Protein AF-A0A4S1E1Z3-F1 (afdb_monomer_lite)

Secondary structure (DSSP, 8-state):
--------------HHHHHHHHHHHHHHHHHHHHHHHHHHHHHHHHHTTT-HHHHHHHHHHHHHHHHHHHHHHHHHHHHHHHHHHT--

Foldseek 3Di:
DDPPPPPPPPPPCPLVNLVVLLVVLVVVLVVLVVVLVVLVVVVVVCVVPVPVVVVVVSVVVNVVSVVSNVVSVVSNVVSVVVNVVVVD

Structure (mmCIF, N/CA/C/O backbone):
data_AF-A0A4S1E1Z3-F1
#
_entry.id   AF-A0A4S1E1Z3-F1
#
loop_
_atom_site.group_PDB
_atom_site.id
_atom_site.type_symbol
_atom_site.label_atom_id
_atom_site.label_alt_id
_atom_site.label_comp_id
_atom_site.label_asym_id
_atom_site.label_entity_id
_atom_site.label_seq_id
_atom_site.pdbx_PDB_ins_code
_atom_site.Cartn_x
_atom_site.Cartn_y
_atom_site.Cartn_z
_atom_site.occupancy
_atom_site.B_iso_or_equiv
_atom_site.auth_seq_id
_atom_site.auth_comp_id
_atom_site.auth_asym_id
_atom_site.auth_atom_id
_atom_site.pdbx_PDB_model_num
ATOM 1 N N . MET A 1 1 ? -20.839 42.142 23.546 1.00 43.16 1 MET A N 1
ATOM 2 C CA . MET A 1 1 ? -19.866 41.029 23.491 1.00 43.16 1 MET A CA 1
ATOM 3 C C . MET A 1 1 ? -20.603 39.767 23.074 1.00 43.16 1 MET A C 1
ATOM 5 O O . MET A 1 1 ? -21.487 39.334 23.797 1.00 43.16 1 MET A O 1
ATOM 9 N N . LYS A 1 2 ? -20.336 39.236 21.876 1.00 42.72 2 LYS A N 1
ATOM 10 C CA . LYS A 1 2 ? -20.918 37.963 21.427 1.00 42.72 2 LYS A CA 1
ATOM 11 C C . LYS A 1 2 ? -19.998 36.841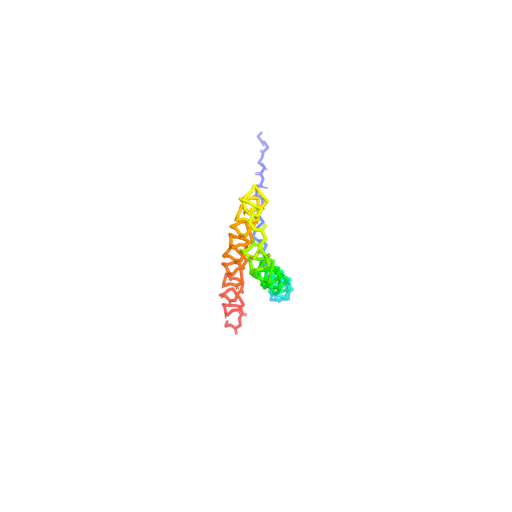 21.907 1.00 42.72 2 LYS A C 1
ATOM 13 O O . LYS A 1 2 ? -18.881 36.726 21.415 1.00 42.72 2 LYS A O 1
ATOM 18 N N . HIS A 1 3 ? -20.448 36.060 22.885 1.00 38.78 3 HIS A N 1
ATOM 19 C CA . HIS A 1 3 ? -19.780 34.821 23.270 1.00 38.78 3 HIS A CA 1
ATOM 20 C C . HIS A 1 3 ? -20.051 33.776 22.189 1.00 38.78 3 HIS A C 1
ATOM 22 O O . HIS A 1 3 ? -21.094 33.127 22.172 1.00 38.78 3 HIS A O 1
ATOM 28 N N . THR A 1 4 ? -19.118 33.642 21.252 1.00 42.09 4 THR A N 1
ATOM 29 C CA . THR A 1 4 ? -19.097 32.505 20.337 1.00 42.09 4 THR A CA 1
ATOM 30 C C . THR A 1 4 ? -18.620 31.300 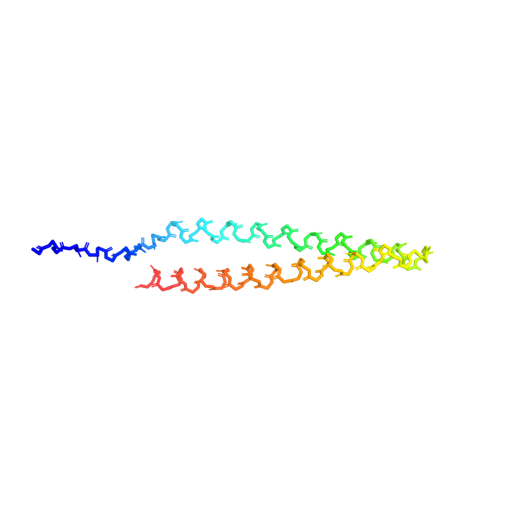21.135 1.00 42.09 4 THR A C 1
ATOM 32 O O . THR A 1 4 ? -17.426 31.138 21.381 1.00 42.09 4 THR A O 1
ATOM 35 N N . VAL A 1 5 ? -19.562 30.470 21.581 1.00 43.41 5 VAL A N 1
ATOM 36 C CA . VAL A 1 5 ? -19.261 29.140 22.111 1.00 43.41 5 VAL A CA 1
ATOM 37 C C . VAL A 1 5 ? -18.689 28.333 20.951 1.00 43.41 5 VAL A C 1
ATOM 39 O O . VAL A 1 5 ? -19.417 27.863 20.077 1.00 43.41 5 VAL A O 1
ATOM 42 N N . VAL A 1 6 ? -17.362 28.220 20.907 1.00 44.47 6 VAL A N 1
ATOM 43 C CA . VAL A 1 6 ? -16.669 27.280 20.029 1.00 44.47 6 VAL A CA 1
ATOM 44 C C . VAL A 1 6 ? -16.970 25.894 20.583 1.00 44.47 6 VAL A C 1
ATOM 46 O O . VAL A 1 6 ? -16.265 25.379 21.444 1.00 44.47 6 VAL A O 1
ATOM 49 N N . SER A 1 7 ? -18.092 25.329 20.139 1.00 39.00 7 SER A N 1
ATOM 50 C CA . SER A 1 7 ? -18.453 23.941 20.394 1.00 39.00 7 SER A CA 1
ATOM 51 C C . SER A 1 7 ? -17.328 23.070 19.839 1.00 39.00 7 SER A C 1
ATOM 53 O O . SER A 1 7 ? -17.130 22.980 18.622 1.00 39.00 7 SER A O 1
ATOM 55 N N . SER A 1 8 ? -16.532 22.495 20.741 1.00 41.47 8 SER A N 1
ATOM 56 C CA . SER A 1 8 ? -15.500 21.535 20.388 1.00 41.47 8 SER A CA 1
ATOM 57 C C . SER A 1 8 ? -16.204 20.337 19.765 1.00 41.47 8 SER A C 1
ATOM 59 O O . SER A 1 8 ? -16.861 19.563 20.462 1.00 41.47 8 SER A O 1
ATOM 61 N N . LYS A 1 9 ? -16.086 20.182 18.445 1.00 42.06 9 LYS A N 1
ATOM 62 C CA . LYS A 1 9 ? -16.458 18.948 17.753 1.00 42.06 9 LYS A CA 1
ATOM 63 C C . LYS A 1 9 ? -15.472 17.850 18.156 1.00 42.06 9 LYS A C 1
ATOM 65 O O . LYS A 1 9 ? -14.622 17.450 17.365 1.00 42.06 9 LYS A O 1
ATOM 70 N N . ASN A 1 10 ? -15.588 17.366 19.386 1.00 44.94 10 ASN A N 1
ATOM 71 C CA . ASN A 1 10 ? -15.144 16.029 19.735 1.00 44.94 10 ASN A CA 1
ATOM 72 C C . ASN A 1 10 ? -16.143 15.103 19.049 1.00 44.94 10 ASN A C 1
ATOM 74 O O . ASN A 1 10 ? -17.202 14.797 19.582 1.00 44.94 10 ASN A O 1
ATOM 78 N N . ALA A 1 11 ? -15.872 14.799 17.780 1.00 52.69 11 ALA A N 1
ATOM 79 C CA . ALA A 1 11 ? -16.607 13.773 17.073 1.00 52.69 11 ALA A CA 1
ATOM 80 C C . ALA A 1 11 ? -16.274 12.455 17.771 1.00 52.69 11 ALA A C 1
ATOM 82 O O . ALA A 1 11 ? -15.185 11.915 17.563 1.00 52.69 11 ALA A O 1
ATOM 83 N N . ASP A 1 12 ? -17.185 11.984 18.619 1.00 57.50 12 ASP A N 1
ATOM 84 C CA . ASP A 1 12 ? -17.188 10.611 19.102 1.00 57.50 12 ASP A CA 1
ATOM 85 C C . ASP A 1 12 ? -17.200 9.706 17.868 1.00 57.50 12 ASP A C 1
ATOM 87 O O . ASP A 1 12 ? -18.208 9.546 17.180 1.00 57.50 12 ASP A O 1
ATOM 91 N N . LEU A 1 13 ? -16.020 9.205 17.504 1.00 64.88 13 LEU A N 1
ATOM 92 C CA . LEU A 1 13 ? -15.854 8.248 16.422 1.00 64.88 13 LEU A CA 1
ATOM 93 C C . LEU A 1 13 ? -16.516 6.947 16.870 1.00 64.88 13 LEU A C 1
ATOM 95 O O . LEU A 1 13 ? -15.922 6.182 17.628 1.00 64.88 13 LEU A O 1
ATOM 99 N N . ASP A 1 14 ? -17.734 6.701 16.388 1.00 74.12 14 ASP A N 1
ATOM 100 C CA . ASP A 1 14 ? -18.436 5.436 16.591 1.00 74.12 14 ASP A CA 1
ATOM 101 C C . ASP A 1 14 ? -17.549 4.272 16.101 1.00 74.12 14 ASP A C 1
ATOM 103 O O . ASP A 1 14 ? -16.867 4.346 15.071 1.00 74.12 14 ASP A O 1
ATOM 107 N N . VAL A 1 15 ? -17.571 3.154 16.825 1.00 74.88 15 VAL A N 1
ATOM 108 C CA . VAL A 1 15 ? -16.930 1.888 16.446 1.00 74.88 15 VAL A CA 1
ATOM 109 C C . VAL A 1 15 ? -17.284 1.499 15.007 1.00 74.88 15 VAL A C 1
ATOM 111 O O . VAL A 1 15 ? -16.423 1.004 14.266 1.00 74.88 15 VAL A O 1
ATOM 114 N N . LYS A 1 16 ? -18.531 1.751 14.578 1.00 76.50 16 LYS A N 1
ATOM 115 C CA . LYS A 1 16 ? -18.962 1.516 13.189 1.00 76.50 16 LYS A CA 1
ATOM 116 C C . LYS A 1 16 ? -18.181 2.372 12.192 1.00 76.50 16 LYS A C 1
ATOM 118 O O . LYS A 1 16 ? -17.718 1.841 11.177 1.00 76.50 16 LYS A O 1
ATOM 123 N N . ASP A 1 17 ? -17.957 3.647 12.499 1.00 89.19 17 ASP A N 1
ATOM 124 C CA . ASP A 1 17 ? -17.180 4.555 11.654 1.00 89.19 17 ASP A CA 1
ATOM 125 C C . ASP A 1 17 ? -15.724 4.104 11.541 1.00 89.19 17 ASP A C 1
ATOM 127 O O . ASP A 1 17 ? -15.167 4.069 10.438 1.00 89.19 17 ASP A O 1
ATOM 131 N N . VAL A 1 18 ? -15.118 3.656 12.643 1.00 91.81 18 VAL A N 1
ATOM 132 C CA . VAL A 1 18 ? -13.761 3.088 12.638 1.00 91.81 18 VAL A CA 1
ATOM 133 C C . VAL A 1 18 ? -13.683 1.852 11.734 1.00 91.81 18 VAL A C 1
ATOM 135 O O . VAL A 1 18 ? -12.764 1.733 10.915 1.00 91.81 18 VAL A O 1
ATOM 138 N N . GLY A 1 19 ? -14.679 0.963 11.805 1.00 91.88 19 GLY A N 1
ATOM 139 C CA . GLY A 1 19 ? -14.781 -0.213 10.938 1.00 91.88 19 GLY A CA 1
ATOM 140 C C . GLY A 1 19 ? -14.866 0.140 9.447 1.00 91.88 19 GLY A C 1
ATOM 141 O O . GLY A 1 19 ? -14.174 -0.466 8.620 1.00 91.88 19 GLY A O 1
ATOM 142 N N . VAL A 1 20 ? -15.661 1.152 9.085 1.00 94.25 20 VAL A N 1
ATOM 143 C CA . VAL A 1 20 ? -15.778 1.641 7.699 1.00 94.25 20 VAL A CA 1
ATOM 144 C C . VAL A 1 20 ? -14.460 2.250 7.212 1.00 94.25 20 VAL A C 1
ATOM 146 O O . VAL A 1 20 ? -14.018 1.952 6.095 1.00 94.25 20 VAL A O 1
ATOM 149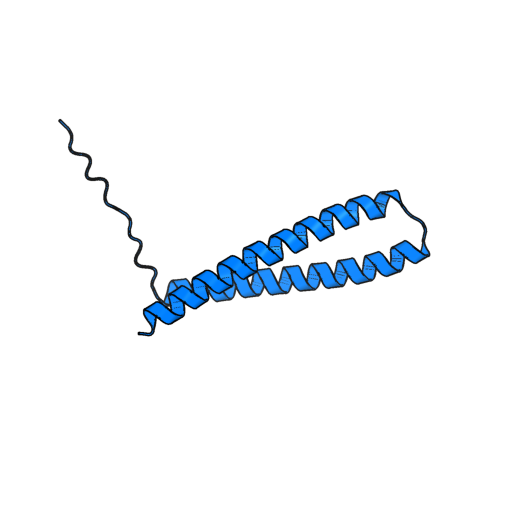 N N . LYS A 1 21 ? -13.785 3.059 8.040 1.00 94.69 21 LYS A N 1
ATOM 150 C CA . LYS A 1 21 ? -12.477 3.650 7.699 1.00 94.69 21 LYS A CA 1
ATOM 151 C C . LYS A 1 21 ? -11.410 2.573 7.498 1.00 94.69 21 LYS A C 1
ATOM 153 O O . LYS A 1 21 ? -10.674 2.641 6.511 1.00 94.69 21 LYS A O 1
ATOM 158 N N . LEU A 1 22 ? -11.368 1.547 8.353 1.00 95.94 22 LEU A N 1
ATOM 159 C CA . LEU A 1 22 ? -10.460 0.405 8.199 1.00 95.94 22 LEU A CA 1
ATOM 160 C C . LEU A 1 22 ? -10.689 -0.332 6.878 1.00 95.94 22 LEU A C 1
ATOM 162 O O . LEU A 1 22 ? -9.740 -0.524 6.116 1.00 95.94 22 LEU A O 1
ATOM 166 N N . LYS A 1 23 ? -11.941 -0.6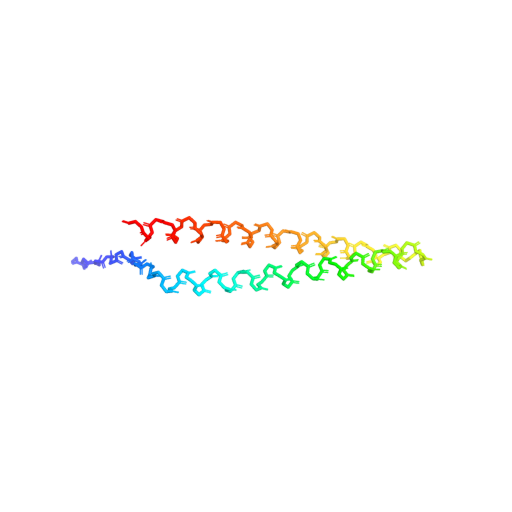86 6.554 1.00 96.69 23 LYS A N 1
ATOM 167 C CA . LYS A 1 23 ? -12.278 -1.336 5.274 1.00 96.69 23 LYS A CA 1
ATOM 168 C C . LYS A 1 23 ? -11.847 -0.483 4.079 1.00 96.69 23 LYS A C 1
ATOM 170 O O . LYS A 1 23 ? -11.234 -0.997 3.141 1.00 96.69 23 LYS A O 1
ATOM 175 N N . LYS A 1 24 ? -12.115 0.828 4.123 1.00 97.31 24 LYS A N 1
ATOM 176 C CA . LYS A 1 24 ? -11.708 1.774 3.074 1.00 97.31 24 LYS A CA 1
ATOM 177 C C . LYS A 1 24 ? -10.191 1.779 2.880 1.00 97.31 24 LYS A C 1
ATOM 179 O O . LYS A 1 24 ? -9.731 1.642 1.746 1.00 97.31 24 LYS A O 1
ATOM 184 N N . HIS A 1 25 ? -9.421 1.929 3.955 1.00 97.75 25 HIS A N 1
ATOM 185 C CA . HIS A 1 25 ? -7.965 2.012 3.862 1.00 97.75 25 HIS A CA 1
ATOM 186 C C . HIS A 1 25 ? -7.319 0.680 3.480 1.00 97.75 25 HIS A C 1
ATOM 188 O O . HIS A 1 25 ? -6.421 0.681 2.645 1.00 97.75 25 HIS A O 1
ATOM 194 N N . ASN A 1 26 ? -7.834 -0.456 3.956 1.00 98.00 26 ASN A N 1
ATOM 195 C CA . ASN A 1 26 ? -7.383 -1.775 3.500 1.00 98.00 26 ASN A CA 1
ATOM 196 C C . ASN A 1 26 ? -7.604 -1.960 1.991 1.00 98.00 26 ASN A C 1
ATOM 198 O O . ASN A 1 26 ? -6.720 -2.450 1.289 1.00 98.00 26 ASN A O 1
ATOM 202 N N . ARG A 1 27 ? -8.744 -1.502 1.453 1.00 98.31 27 ARG A N 1
ATOM 203 C CA . ARG A 1 27 ? -9.001 -1.539 0.003 1.00 98.31 27 ARG A CA 1
ATOM 204 C C . ARG A 1 27 ? -8.032 -0.646 -0.778 1.00 98.31 27 ARG A C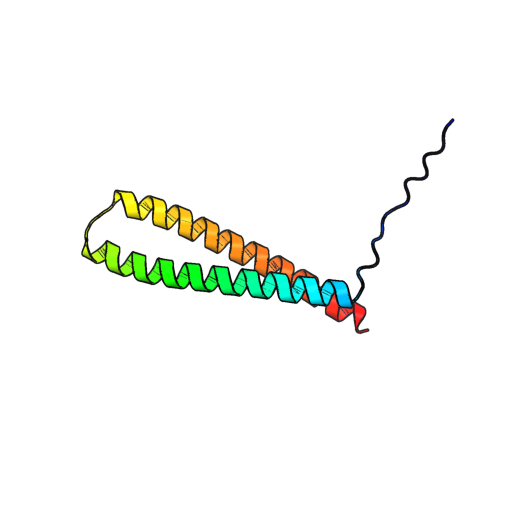 1
ATOM 206 O O . ARG A 1 27 ? -7.596 -1.022 -1.862 1.00 98.31 27 ARG A O 1
ATOM 213 N N . GLN A 1 28 ? -7.696 0.532 -0.249 1.00 98.00 28 GLN A N 1
ATOM 214 C CA . GLN A 1 28 ? -6.700 1.429 -0.852 1.00 98.00 28 GLN A CA 1
ATOM 215 C C . GLN A 1 28 ? -5.291 0.826 -0.823 1.00 98.00 28 GLN A C 1
ATOM 217 O O . GLN A 1 28 ? -4.589 0.876 -1.834 1.00 98.00 28 GLN A O 1
ATOM 222 N N . LEU A 1 29 ? -4.908 0.204 0.295 1.00 98.44 29 LEU A N 1
ATOM 223 C CA . LEU A 1 29 ? -3.636 -0.495 0.438 1.00 98.44 29 LEU A CA 1
ATOM 224 C C . LEU A 1 29 ? -3.530 -1.640 -0.573 1.00 98.44 29 LEU A C 1
ATOM 226 O O . LEU A 1 29 ? -2.568 -1.687 -1.330 1.00 98.44 29 LEU A O 1
ATOM 230 N N . SER A 1 30 ? -4.556 -2.492 -0.660 1.00 98.44 30 SER A N 1
ATOM 231 C CA . SER A 1 30 ? -4.598 -3.605 -1.617 1.00 98.44 30 SER A CA 1
ATOM 232 C C . SER A 1 30 ? -4.425 -3.134 -3.065 1.00 98.44 30 SER A C 1
ATOM 234 O O . SER A 1 30 ? -3.627 -3.704 -3.804 1.00 98.44 30 SER A O 1
ATOM 236 N N . ARG A 1 31 ? -5.105 -2.052 -3.468 1.00 98.19 31 ARG A N 1
ATOM 237 C CA . ARG A 1 31 ? -4.925 -1.464 -4.807 1.00 98.19 31 ARG A CA 1
ATOM 238 C C . ARG A 1 31 ? -3.501 -0.968 -5.034 1.00 98.19 31 ARG A C 1
ATOM 240 O O . ARG A 1 31 ? -2.936 -1.241 -6.080 1.00 98.19 31 ARG A O 1
ATOM 247 N N . SER A 1 32 ? -2.927 -0.275 -4.054 1.00 98.12 32 SER A N 1
ATOM 248 C CA . SER A 1 32 ? -1.574 0.283 -4.168 1.00 98.12 32 SER A CA 1
ATOM 249 C C . SER A 1 32 ? -0.510 -0.809 -4.281 1.00 98.12 32 SER A C 1
ATOM 251 O O . SER A 1 32 ? 0.438 -0.657 -5.044 1.00 98.12 32 SER A O 1
ATOM 253 N N . LEU A 1 33 ? -0.688 -1.923 -3.565 1.00 98.19 33 LEU A N 1
ATOM 254 C CA . LEU A 1 33 ? 0.188 -3.091 -3.670 1.00 98.19 33 LEU A CA 1
ATOM 255 C C . LEU A 1 33 ? 0.092 -3.744 -5.054 1.00 98.19 33 LEU A C 1
ATOM 257 O O . LEU A 1 33 ? 1.124 -3.981 -5.669 1.00 98.19 33 LEU A O 1
ATOM 261 N N . LYS A 1 34 ? -1.122 -3.923 -5.596 1.00 97.94 34 LYS A N 1
ATOM 262 C CA . LYS A 1 34 ? -1.307 -4.399 -6.982 1.00 97.94 34 LYS A CA 1
ATOM 263 C C . LYS A 1 34 ? -0.664 -3.466 -8.010 1.00 97.94 34 LYS A C 1
ATOM 265 O O . LYS A 1 34 ? -0.110 -3.919 -9.002 1.00 97.94 34 LYS A O 1
ATOM 270 N N . THR A 1 35 ? -0.716 -2.153 -7.783 1.00 97.31 35 THR A N 1
ATOM 271 C CA . THR A 1 35 ? -0.019 -1.194 -8.649 1.00 97.31 35 THR A CA 1
ATOM 272 C C . THR A 1 35 ? 1.499 -1.363 -8.577 1.00 97.31 35 THR A C 1
ATOM 274 O O . THR A 1 35 ? 2.142 -1.285 -9.616 1.00 97.31 35 THR A O 1
ATOM 277 N N . LEU A 1 36 ? 2.084 -1.620 -7.399 1.00 96.62 36 LEU A N 1
ATOM 278 C CA . LEU A 1 36 ? 3.521 -1.921 -7.300 1.00 96.62 36 LEU A CA 1
ATOM 279 C C . LEU A 1 36 ? 3.901 -3.218 -8.011 1.00 96.62 36 LEU A C 1
ATOM 281 O O . LEU A 1 36 ? 4.933 -3.252 -8.667 1.00 96.62 36 LEU A O 1
ATOM 285 N N . GLU A 1 37 ? 3.073 -4.252 -7.900 1.00 96.00 37 GLU A N 1
ATOM 286 C CA . GLU A 1 37 ? 3.271 -5.518 -8.612 1.00 96.00 37 GLU A CA 1
ATOM 287 C C . GLU A 1 37 ? 3.260 -5.307 -10.133 1.00 96.00 37 GLU A C 1
ATOM 289 O O . GLU A 1 37 ? 4.153 -5.771 -10.835 1.00 96.00 37 GLU A O 1
ATOM 294 N N . TYR A 1 38 ? 2.317 -4.511 -10.644 1.00 94.75 38 TYR A N 1
ATOM 295 C CA . TYR A 1 38 ? 2.283 -4.146 -12.060 1.00 94.75 38 TYR A CA 1
ATOM 296 C C . TYR A 1 38 ? 3.513 -3.333 -12.494 1.00 94.75 38 TYR A C 1
ATOM 298 O O . TYR A 1 38 ? 4.083 -3.592 -13.550 1.00 94.75 38 TYR A O 1
ATOM 306 N N . ILE A 1 39 ? 3.955 -2.375 -11.671 1.00 93.75 39 ILE A N 1
ATOM 307 C CA . ILE A 1 39 ? 5.187 -1.614 -11.927 1.00 93.75 39 ILE A CA 1
ATOM 308 C C . ILE A 1 39 ? 6.394 -2.551 -11.999 1.00 93.75 39 ILE A C 1
ATOM 310 O O . ILE A 1 39 ? 7.207 -2.390 -12.898 1.00 93.75 39 ILE A O 1
ATOM 314 N N . TYR A 1 40 ? 6.492 -3.534 -11.105 1.00 91.25 40 TYR A N 1
ATOM 315 C CA . TYR A 1 40 ? 7.584 -4.506 -11.103 1.00 91.25 40 TYR A CA 1
ATOM 316 C C . TYR A 1 40 ? 7.651 -5.304 -12.415 1.00 91.25 40 TYR A C 1
ATOM 318 O O . TYR A 1 40 ? 8.719 -5.421 -13.009 1.00 91.25 40 TYR A O 1
ATOM 326 N N . VAL A 1 41 ? 6.506 -5.769 -12.925 1.00 90.69 41 VAL A N 1
ATOM 327 C CA . VAL A 1 41 ? 6.434 -6.441 -14.237 1.00 90.69 41 VAL A CA 1
ATOM 328 C C . VAL A 1 41 ? 6.895 -5.514 -15.364 1.00 90.69 41 VAL A C 1
ATOM 330 O O . VAL A 1 41 ? 7.598 -5.939 -16.278 1.00 90.69 41 VAL A O 1
ATOM 333 N N . ILE A 1 42 ? 6.519 -4.235 -15.312 1.00 88.12 42 ILE A N 1
ATOM 334 C CA . ILE A 1 42 ? 6.965 -3.248 -16.295 1.00 88.12 42 ILE A CA 1
ATOM 335 C C . ILE A 1 42 ? 8.482 -3.006 -16.205 1.00 88.12 42 ILE A C 1
ATOM 337 O O . ILE A 1 42 ? 9.125 -2.91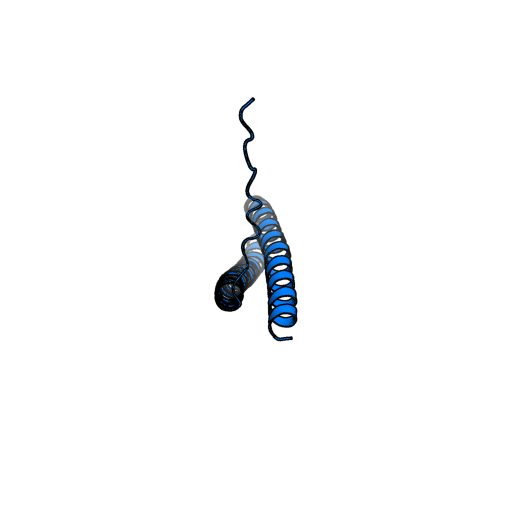5 -17.245 1.00 88.12 42 ILE A O 1
ATOM 341 N N . GLU A 1 43 ? 9.052 -2.906 -15.000 1.00 86.75 43 GLU A N 1
ATOM 342 C CA . GLU A 1 43 ? 10.494 -2.693 -14.788 1.00 86.75 43 GLU A CA 1
ATOM 343 C C . GLU A 1 43 ? 11.329 -3.800 -15.445 1.00 86.75 43 GLU A C 1
ATOM 345 O O . GLU A 1 43 ? 12.268 -3.478 -16.170 1.00 86.75 43 GLU A O 1
ATOM 350 N N . ILE A 1 44 ? 10.929 -5.068 -15.283 1.00 83.50 44 ILE A N 1
ATOM 351 C CA . ILE A 1 44 ? 11.578 -6.217 -15.942 1.00 83.50 44 ILE A CA 1
ATOM 352 C C . ILE A 1 44 ? 11.576 -6.040 -17.469 1.00 83.50 44 ILE A C 1
ATOM 354 O O . ILE A 1 44 ? 12.611 -6.157 -18.116 1.00 83.50 44 ILE A O 1
ATOM 358 N N . ASN A 1 45 ? 10.432 -5.666 -18.050 1.00 80.81 45 ASN A N 1
ATOM 359 C CA . ASN A 1 45 ? 10.301 -5.485 -19.501 1.00 80.81 45 ASN A CA 1
ATOM 360 C C . ASN A 1 45 ? 11.081 -4.271 -20.051 1.00 80.81 45 ASN A C 1
ATOM 362 O O . ASN A 1 45 ? 11.348 -4.210 -21.253 1.00 80.81 45 ASN A O 1
ATOM 366 N N . TYR A 1 46 ? 11.386 -3.265 -19.222 1.00 74.44 46 TYR A N 1
ATOM 367 C CA . TYR A 1 46 ? 12.169 -2.091 -19.634 1.00 74.44 46 TYR A CA 1
ATOM 368 C C . TYR A 1 46 ? 13.667 -2.370 -19.661 1.00 74.44 46 TYR A C 1
ATOM 370 O O . TYR A 1 46 ? 14.355 -1.849 -20.543 1.00 74.44 46 TYR A O 1
ATOM 378 N N . GLU A 1 47 ? 14.159 -3.183 -18.725 1.00 65.56 47 GLU A N 1
ATOM 379 C CA . GLU A 1 47 ? 15.554 -3.628 -18.697 1.00 65.56 47 GLU A CA 1
ATOM 380 C C . GLU A 1 47 ? 15.925 -4.337 -20.010 1.00 65.56 47 GLU A C 1
ATOM 382 O O . GLU A 1 47 ? 16.994 -4.096 -20.564 1.00 65.56 47 GLU A O 1
ATOM 387 N N . GLU A 1 48 ? 14.980 -5.080 -20.591 1.00 67.62 48 GLU A N 1
ATOM 388 C CA . GLU A 1 48 ? 15.137 -5.770 -21.877 1.00 67.62 48 GLU A CA 1
ATOM 389 C C . GLU A 1 48 ? 15.137 -4.840 -23.110 1.00 67.62 48 GLU A C 1
ATOM 391 O O . GLU A 1 48 ? 15.609 -5.237 -24.176 1.00 67.62 48 GLU A O 1
ATOM 396 N N . LYS A 1 49 ? 14.601 -3.612 -23.009 1.00 73.31 49 LYS A N 1
ATOM 397 C CA . LYS A 1 49 ? 14.333 -2.723 -24.166 1.00 73.31 49 LYS A CA 1
ATOM 398 C C . LYS A 1 49 ? 15.173 -1.439 -24.226 1.00 73.31 49 LYS A C 1
ATOM 400 O O . LYS A 1 49 ? 15.040 -0.689 -25.189 1.00 73.31 49 LYS A O 1
ATOM 405 N N . HIS A 1 50 ? 16.023 -1.165 -23.232 1.00 66.19 50 HIS A N 1
ATOM 406 C CA . HIS A 1 50 ? 16.916 0.011 -23.169 1.00 66.19 50 HIS A CA 1
ATOM 407 C C . HIS A 1 50 ? 16.237 1.404 -23.310 1.00 66.19 50 HIS A C 1
ATOM 409 O O . HIS A 1 50 ? 16.884 2.386 -23.679 1.00 66.19 50 HIS A O 1
ATOM 415 N N . GLU A 1 51 ? 14.952 1.557 -22.964 1.00 68.69 51 GLU A N 1
ATOM 416 C CA . GLU A 1 51 ? 14.238 2.851 -23.024 1.00 68.69 51 GLU A CA 1
ATOM 417 C C . GLU A 1 51 ? 14.416 3.700 -21.736 1.00 68.69 51 GLU A C 1
ATOM 419 O O . GLU A 1 51 ? 13.494 3.867 -20.934 1.00 68.69 51 GLU A O 1
ATOM 424 N N . MET A 1 52 ? 15.609 4.281 -21.544 1.00 69.00 52 MET A N 1
ATOM 425 C CA . MET A 1 52 ? 16.015 5.014 -20.322 1.00 69.00 52 MET A CA 1
ATOM 426 C C . MET A 1 52 ? 15.074 6.160 -19.880 1.00 69.00 52 MET A C 1
ATOM 428 O O . MET A 1 52 ? 14.819 6.318 -18.688 1.00 69.00 52 MET A O 1
ATOM 432 N N . ASN A 1 53 ? 14.517 6.957 -20.801 1.00 69.56 53 ASN A N 1
ATOM 433 C CA . ASN A 1 53 ? 13.700 8.129 -20.426 1.00 69.56 53 ASN A CA 1
ATOM 434 C C . ASN A 1 53 ? 12.356 7.746 -19.782 1.00 69.56 53 ASN A C 1
ATOM 436 O O . ASN A 1 53 ? 11.889 8.410 -18.857 1.00 69.56 53 ASN A O 1
ATOM 440 N N . ARG A 1 54 ? 11.733 6.651 -20.234 1.00 75.62 54 ARG A N 1
ATOM 441 C CA . ARG A 1 54 ? 10.463 6.165 -19.667 1.00 75.62 54 ARG A CA 1
ATOM 442 C C . ARG A 1 54 ? 10.659 5.496 -18.307 1.00 75.62 54 ARG A C 1
ATOM 444 O O . ARG A 1 54 ? 9.744 5.476 -17.482 1.00 75.62 54 ARG A O 1
ATOM 451 N N . PHE A 1 55 ? 11.868 5.005 -18.046 1.00 83.00 55 PHE A N 1
ATOM 452 C CA . PHE A 1 55 ? 12.237 4.408 -16.770 1.00 83.00 55 PHE A CA 1
ATOM 453 C C . PHE A 1 55 ? 12.265 5.438 -15.627 1.00 83.00 55 PHE A C 1
ATOM 455 O O . PHE A 1 55 ? 11.798 5.151 -14.524 1.00 83.00 55 PHE A O 1
ATOM 462 N N . GLU A 1 56 ? 12.722 6.670 -15.879 1.00 86.31 56 GLU A N 1
ATOM 463 C CA . GLU A 1 56 ? 12.748 7.717 -14.847 1.00 86.31 56 GLU A CA 1
ATOM 464 C C . GLU A 1 56 ? 11.332 8.127 -14.392 1.00 86.31 56 GLU A C 1
ATOM 466 O O . GLU A 1 56 ? 11.067 8.310 -13.198 1.00 86.31 56 GLU A O 1
ATOM 471 N N . GLU A 1 57 ? 10.386 8.235 -15.328 1.00 88.44 57 GLU A N 1
ATOM 472 C CA . GLU A 1 57 ? 8.979 8.507 -15.011 1.00 88.44 57 GLU A CA 1
ATOM 473 C C . GLU A 1 57 ? 8.345 7.368 -14.205 1.00 88.44 57 GLU A C 1
ATOM 475 O O . GLU A 1 57 ? 7.634 7.618 -13.222 1.00 88.44 57 GLU A O 1
ATOM 480 N N . LEU A 1 58 ? 8.660 6.121 -14.567 1.00 90.75 58 LEU A N 1
ATOM 481 C CA . LEU A 1 58 ? 8.218 4.932 -13.848 1.00 90.75 58 LEU A CA 1
ATOM 482 C C . LEU A 1 58 ? 8.756 4.910 -12.408 1.00 90.75 58 LEU A C 1
ATOM 484 O O . LEU A 1 58 ? 7.984 4.691 -11.472 1.00 90.75 58 LEU A O 1
ATOM 488 N N . LEU A 1 59 ? 10.037 5.231 -12.201 1.00 91.44 59 LEU A N 1
ATOM 489 C CA . LEU A 1 59 ? 10.657 5.359 -10.874 1.00 91.44 59 LEU A CA 1
ATOM 490 C C . LEU A 1 59 ? 9.992 6.448 -10.019 1.00 91.44 59 LEU A C 1
ATOM 492 O O . LEU A 1 59 ? 9.682 6.235 -8.836 1.00 91.44 59 LEU A O 1
ATOM 496 N N . LYS A 1 60 ? 9.716 7.619 -10.610 1.00 93.44 60 LYS A N 1
ATOM 497 C CA . LYS A 1 60 ? 8.974 8.700 -9.937 1.00 93.44 60 LYS A CA 1
ATOM 498 C C . LYS A 1 60 ? 7.576 8.228 -9.534 1.00 93.44 60 LYS A C 1
ATOM 500 O O . LYS A 1 60 ? 7.125 8.517 -8.420 1.00 93.44 60 LYS A O 1
ATOM 505 N N . PHE A 1 61 ? 6.890 7.489 -10.404 1.00 94.50 61 PHE A N 1
ATOM 506 C CA . PHE A 1 61 ? 5.573 6.928 -10.114 1.00 94.50 61 PHE A CA 1
ATOM 507 C C . PHE A 1 61 ? 5.626 5.870 -9.000 1.00 94.50 61 PHE A C 1
ATOM 509 O O . PHE A 1 61 ? 4.885 5.986 -8.021 1.00 94.50 61 PHE A O 1
ATOM 516 N N . LYS A 1 62 ? 6.567 4.921 -9.062 1.00 96.25 62 LYS A N 1
ATOM 517 C CA . LYS A 1 62 ? 6.824 3.909 -8.021 1.00 96.25 62 LYS A CA 1
ATOM 518 C C . LYS A 1 62 ? 7.023 4.541 -6.649 1.00 96.25 62 LYS A C 1
ATOM 520 O O . LYS A 1 62 ? 6.351 4.168 -5.687 1.00 96.25 62 LYS A O 1
ATOM 525 N N . THR A 1 63 ? 7.855 5.577 -6.579 1.00 97.19 63 THR A N 1
ATOM 526 C CA . THR A 1 63 ? 8.121 6.321 -5.340 1.00 97.19 63 THR A CA 1
ATOM 527 C C . THR A 1 63 ? 6.844 6.952 -4.768 1.00 97.19 63 THR A C 1
ATOM 529 O O . THR A 1 63 ? 6.619 6.938 -3.554 1.00 97.19 63 THR A O 1
ATOM 532 N N . LYS A 1 64 ? 5.961 7.496 -5.620 1.00 97.56 64 LYS A N 1
ATOM 533 C CA . LYS A 1 64 ? 4.661 8.044 -5.187 1.00 97.56 64 LYS A CA 1
ATOM 534 C C . LYS A 1 64 ? 3.751 6.955 -4.612 1.00 97.56 64 LYS A C 1
ATOM 536 O O . LYS A 1 64 ? 3.138 7.182 -3.567 1.00 97.56 64 LYS A O 1
ATOM 541 N N . ILE A 1 65 ? 3.692 5.783 -5.246 1.00 97.94 65 ILE A N 1
ATOM 542 C CA . ILE A 1 65 ? 2.899 4.647 -4.756 1.00 97.94 65 ILE A CA 1
ATOM 543 C C . ILE A 1 65 ? 3.442 4.136 -3.415 1.00 97.94 65 ILE A C 1
ATOM 545 O O . ILE A 1 65 ? 2.668 3.965 -2.473 1.00 97.94 65 ILE A O 1
ATOM 549 N N . GLN A 1 66 ? 4.761 3.993 -3.266 1.00 98.12 66 GLN A N 1
ATOM 550 C CA . GLN A 1 66 ? 5.388 3.605 -1.995 1.00 98.12 66 GLN A CA 1
ATOM 551 C C . GLN A 1 66 ? 5.060 4.597 -0.867 1.00 98.12 66 GLN A C 1
ATOM 553 O O . GLN A 1 66 ? 4.631 4.195 0.216 1.00 98.12 66 GLN A O 1
ATOM 558 N N . LYS A 1 67 ? 5.150 5.908 -1.133 1.00 98.12 67 LYS A N 1
ATOM 559 C CA . LYS A 1 67 ? 4.724 6.947 -0.176 1.00 98.12 67 LYS A CA 1
ATOM 560 C C . LYS A 1 67 ? 3.239 6.824 0.184 1.00 98.12 67 LYS A C 1
ATOM 562 O O . LYS A 1 67 ? 2.866 7.050 1.337 1.00 98.12 67 LYS A O 1
ATOM 567 N N . HIS A 1 68 ? 2.381 6.473 -0.776 1.00 97.81 68 HIS A N 1
ATOM 568 C CA . HIS A 1 68 ? 0.955 6.258 -0.527 1.00 97.81 68 HIS A CA 1
ATOM 569 C C . HIS A 1 68 ? 0.698 5.037 0.366 1.00 97.81 68 HIS A C 1
ATOM 571 O O . HIS A 1 68 ? -0.140 5.111 1.268 1.00 97.81 68 HIS A O 1
ATOM 577 N N . ILE A 1 69 ? 1.442 3.948 0.163 1.00 98.50 69 ILE A N 1
ATOM 578 C CA . ILE A 1 69 ? 1.383 2.745 1.001 1.00 98.50 69 ILE A CA 1
ATOM 579 C C . ILE A 1 69 ? 1.757 3.084 2.439 1.00 98.50 69 ILE A C 1
ATOM 581 O O . ILE A 1 69 ? 0.960 2.819 3.334 1.00 98.50 69 ILE A O 1
ATOM 585 N N . ILE A 1 70 ? 2.890 3.759 2.662 1.00 98.44 70 ILE A N 1
ATOM 586 C CA . ILE A 1 70 ? 3.339 4.159 4.007 1.00 98.44 70 ILE A CA 1
ATOM 587 C C . ILE A 1 70 ? 2.243 4.961 4.725 1.00 98.44 70 ILE A C 1
ATOM 589 O O . ILE A 1 70 ? 1.831 4.606 5.831 1.00 98.44 70 ILE A O 1
ATOM 593 N N . LYS A 1 71 ? 1.697 5.994 4.068 1.00 98.12 71 LYS A N 1
ATOM 594 C CA . LYS A 1 71 ? 0.625 6.830 4.637 1.00 98.12 71 LYS A CA 1
ATOM 595 C C . LYS A 1 71 ? -0.656 6.041 4.914 1.00 98.12 71 LYS A C 1
ATOM 597 O O . LYS A 1 71 ? -1.345 6.301 5.899 1.00 98.12 71 LYS A O 1
ATOM 602 N N . THR A 1 72 ? -1.011 5.100 4.044 1.00 98.12 72 THR A N 1
ATOM 603 C CA . THR A 1 72 ? -2.222 4.284 4.207 1.00 98.12 72 THR A CA 1
ATOM 604 C C . THR A 1 72 ? -2.061 3.291 5.354 1.00 98.12 72 THR A C 1
ATOM 606 O O . THR A 1 72 ? -2.967 3.166 6.175 1.00 98.12 72 THR A O 1
ATOM 609 N N . THR A 1 73 ? -0.893 2.663 5.483 1.00 98.38 73 THR A N 1
ATOM 610 C CA . THR A 1 73 ? -0.556 1.771 6.599 1.00 98.38 73 THR A CA 1
ATOM 611 C C . THR A 1 73 ? -0.564 2.512 7.934 1.00 98.38 73 THR A C 1
ATOM 613 O O . THR A 1 73 ? -1.146 2.017 8.896 1.00 98.38 73 THR A O 1
ATOM 616 N N . GLN A 1 74 ? -0.028 3.736 7.994 1.00 98.19 74 GLN A N 1
ATOM 617 C CA . GLN A 1 74 ? -0.117 4.586 9.190 1.00 98.19 74 GLN A CA 1
ATOM 618 C C . GLN A 1 74 ? -1.575 4.836 9.610 1.00 98.19 74 GLN A C 1
ATOM 620 O O . GLN A 1 74 ? -1.912 4.691 10.785 1.00 98.19 74 GLN A O 1
ATOM 625 N N . LYS A 1 75 ? -2.468 5.137 8.655 1.00 96.38 75 LYS A N 1
ATOM 626 C CA . LYS A 1 75 ? -3.907 5.304 8.931 1.00 96.38 75 LYS A CA 1
ATOM 627 C C . LYS A 1 75 ? -4.554 4.012 9.419 1.00 96.38 75 LYS A C 1
ATOM 629 O O . LYS A 1 75 ? -5.338 4.050 10.361 1.00 96.38 75 LYS A O 1
ATOM 634 N N . ILE A 1 76 ? -4.227 2.873 8.808 1.00 97.75 76 ILE A N 1
ATOM 635 C CA . ILE A 1 76 ? -4.723 1.563 9.253 1.00 97.75 76 ILE A CA 1
ATOM 636 C C . ILE A 1 76 ? -4.297 1.303 10.700 1.00 97.75 76 ILE A C 1
ATOM 638 O O . ILE A 1 76 ? -5.139 0.937 11.514 1.00 97.75 76 ILE A O 1
ATOM 642 N N . ASN A 1 77 ? -3.029 1.542 11.038 1.00 97.19 77 ASN A N 1
ATOM 643 C CA . ASN A 1 77 ? -2.516 1.356 12.395 1.00 97.19 77 ASN A CA 1
ATOM 644 C C . ASN A 1 77 ? -3.217 2.276 13.402 1.00 97.19 77 ASN A C 1
ATOM 646 O O . ASN A 1 77 ? -3.624 1.811 14.465 1.00 97.19 77 ASN A O 1
ATOM 650 N N . TYR A 1 78 ? -3.432 3.545 13.045 1.00 95.31 78 TYR A N 1
ATOM 651 C CA . TYR A 1 78 ? -4.203 4.484 13.860 1.00 95.31 78 TYR A CA 1
ATOM 652 C C . TYR A 1 78 ? -5.626 3.974 14.128 1.00 95.31 78 TYR A C 1
ATOM 654 O O . TYR A 1 78 ? -6.037 3.865 15.282 1.00 95.31 78 TYR A O 1
ATOM 662 N N . TYR A 1 79 ? -6.369 3.590 13.085 1.00 93.44 79 TYR A N 1
ATOM 663 C CA . TYR A 1 79 ? -7.742 3.115 13.262 1.00 93.44 79 TYR A CA 1
ATOM 664 C C . TYR A 1 79 ? -7.823 1.753 13.964 1.00 93.44 79 TYR A C 1
ATOM 666 O O . TYR A 1 79 ? -8.779 1.517 14.693 1.00 93.44 79 TYR A O 1
ATOM 674 N N . LYS A 1 80 ? -6.825 0.872 13.810 1.00 93.56 80 LYS A N 1
ATOM 675 C CA . LYS A 1 80 ? -6.722 -0.367 14.602 1.00 93.56 80 LYS A CA 1
ATOM 676 C C . LYS A 1 80 ? -6.502 -0.063 16.084 1.00 93.56 80 LYS A C 1
ATOM 678 O O . LYS A 1 80 ? -7.159 -0.660 16.927 1.00 93.56 80 LYS A O 1
ATOM 683 N N . SER A 1 81 ? -5.615 0.884 16.397 1.00 93.81 81 SER A N 1
ATOM 684 C CA . SER A 1 81 ? -5.386 1.338 17.774 1.00 93.81 81 SER A CA 1
ATOM 685 C C . SER A 1 81 ? -6.668 1.908 18.385 1.00 93.81 81 SER A C 1
ATOM 687 O O . SER A 1 81 ? -7.046 1.521 19.488 1.00 93.81 81 SER A O 1
ATOM 689 N N . LEU A 1 82 ? -7.391 2.752 17.640 1.00 91.88 82 LEU A N 1
ATOM 690 C CA . LEU A 1 82 ? -8.669 3.307 18.082 1.00 91.88 82 LEU A CA 1
ATOM 691 C C . LEU A 1 82 ? -9.740 2.222 18.269 1.00 91.88 82 LEU A C 1
ATOM 693 O O . LEU A 1 82 ? -10.411 2.205 19.293 1.00 91.88 82 LEU A O 1
ATOM 697 N N . GLN A 1 83 ? -9.858 1.277 17.332 1.00 90.94 83 GLN A N 1
ATOM 698 C CA . GLN A 1 83 ? -10.778 0.143 17.455 1.00 90.94 83 GLN A CA 1
ATOM 699 C C . GLN A 1 83 ? -10.505 -0.682 18.717 1.00 90.94 83 GLN A C 1
ATOM 701 O O . GLN A 1 83 ? -11.450 -1.113 19.368 1.00 90.94 83 GLN A O 1
ATOM 706 N N . ASN A 1 84 ? -9.234 -0.912 19.056 1.00 89.56 84 ASN A N 1
ATOM 707 C CA . ASN A 1 84 ? -8.872 -1.644 20.266 1.00 89.56 84 ASN A CA 1
ATOM 708 C C . ASN A 1 84 ? -9.285 -0.874 21.522 1.00 89.56 84 ASN A C 1
ATOM 710 O O . ASN A 1 84 ? -9.840 -1.482 22.424 1.00 89.56 84 ASN A O 1
ATOM 714 N N . LYS A 1 85 ? -9.079 0.448 21.558 1.00 88.88 85 LYS A N 1
ATOM 715 C CA . LYS A 1 85 ? -9.481 1.295 22.693 1.00 88.88 85 LYS A CA 1
ATOM 716 C C . LYS A 1 85 ? -10.991 1.360 22.913 1.00 88.88 85 LYS A C 1
ATOM 718 O O . LYS A 1 85 ? -11.391 1.561 24.041 1.00 88.88 85 LYS A O 1
ATOM 723 N N . LEU A 1 86 ? -11.796 1.226 21.858 1.00 84.56 86 LEU A N 1
ATOM 724 C CA . LEU A 1 86 ? -13.263 1.268 21.942 1.00 84.56 86 LEU A CA 1
ATOM 725 C C . LEU A 1 86 ? -13.905 -0.099 22.248 1.00 84.56 86 LEU A C 1
ATOM 727 O O . LEU A 1 86 ? -15.117 -0.181 22.420 1.00 84.56 86 LEU A O 1
ATOM 731 N N . LYS A 1 87 ? -13.127 -1.188 22.207 1.00 75.88 87 LYS A N 1
ATOM 732 C CA . LYS A 1 87 ? -13.586 -2.542 22.566 1.00 75.88 87 LYS A CA 1
ATOM 733 C C . LYS A 1 87 ? -13.410 -2.858 24.057 1.00 75.88 87 LYS A C 1
ATOM 735 O O . LYS A 1 87 ? -13.935 -3.878 24.496 1.00 75.88 87 LYS A O 1
ATOM 740 N N . TYR A 1 88 ? -12.655 -2.027 24.773 1.00 52.12 88 TYR A N 1
ATOM 741 C CA . TYR A 1 88 ? -12.521 -2.006 26.230 1.00 52.12 88 TYR A CA 1
ATOM 742 C C . TYR A 1 88 ? -13.281 -0.798 26.773 1.00 52.12 88 TYR A C 1
ATOM 744 O O . TYR A 1 88 ? -13.699 -0.869 27.946 1.00 52.12 88 TYR A O 1
#

pLDDT: mean 83.26, std 18.55, range [38.78, 98.5]

Organism: NCBI:txid2559571

Sequence (88 aa):
MKHTVVSSKNADLDVKDVGVKLKKHNRQLSRSLKTLEYIYVIEINYEEKHEMNRFEELLKFKTKIQKHIIKTTQKINYYKSLQNKLKY

Radius of gyration: 20.62 Å; chains: 1; bounding box: 38×48×50 Å